Protein AF-G1WY97-F1 (afdb_monomer_lite)

Foldseek 3Di:
DDDDDDDFQDQDVVWVLSVLLVLLLLLQCVQPVVCSVVLVVLCVVCVVCSTCVNCVPPDSLRVQLVSLVSSVVSVGNSVSSSQQQDDDPDADVPHPPPGGNCVVVVVVSNVVCVVLVPDDPPWDDDPSHTDPVDDPPDDPVNVVVCCVVPVD

pLDDT: mean 95.91, std 3.98, range [65.44, 98.88]

InterPro domains:
  IPR036249 Thioredoxin-like superfamily [SSF52833] (7-149)

Structure (mmCIF, N/CA/C/O backbone):
data_AF-G1WY97-F1
#
_entry.id   AF-G1WY97-F1
#
loop_
_atom_site.group_PDB
_atom_site.id
_atom_site.type_symbol
_atom_site.label_atom_id
_atom_site.label_alt_id
_atom_site.label_comp_id
_atom_site.label_asym_id
_atom_site.label_entity_id
_atom_site.label_seq_id
_atom_site.pdbx_PDB_ins_code
_atom_site.Cartn_x
_atom_site.Cartn_y
_atom_site.Cartn_z
_atom_site.occupancy
_atom_site.B_iso_or_equiv
_atom_site.auth_seq_id
_atom_site.auth_comp_id
_atom_site.auth_asym_id
_atom_site.auth_atom_id
_atom_site.pdbx_PDB_model_num
ATOM 1 N N . MET A 1 1 ? -27.833 -5.362 14.787 1.00 65.44 1 MET A N 1
ATOM 2 C CA . MET A 1 1 ? -26.986 -4.524 13.920 1.00 65.44 1 MET A CA 1
ATOM 3 C C . MET A 1 1 ? -25.916 -5.367 13.246 1.00 65.44 1 MET A C 1
ATOM 5 O O . MET A 1 1 ? -25.534 -6.387 13.803 1.00 65.44 1 MET A O 1
ATOM 9 N N . SER A 1 2 ? -25.434 -4.953 12.073 1.00 82.06 2 SER A N 1
ATOM 10 C CA . SER A 1 2 ? -24.208 -5.488 11.466 1.00 82.06 2 SER A CA 1
ATOM 11 C C . SER A 1 2 ? -23.133 -4.406 11.498 1.00 82.06 2 SER A C 1
ATOM 13 O O . SER A 1 2 ? -23.339 -3.333 10.935 1.00 82.06 2 SER A O 1
ATOM 15 N N . MET A 1 3 ? -22.001 -4.685 12.139 1.00 87.62 3 MET A N 1
ATOM 16 C CA . MET A 1 3 ? -20.814 -3.833 12.088 1.00 87.62 3 MET A CA 1
ATOM 17 C C . MET A 1 3 ? -19.897 -4.316 10.963 1.00 87.62 3 MET A C 1
ATOM 19 O O . MET A 1 3 ? -19.693 -5.519 10.803 1.00 87.62 3 MET A O 1
ATOM 23 N N . SER A 1 4 ? -19.316 -3.385 10.209 1.00 91.50 4 SER A N 1
ATOM 24 C CA . SER A 1 4 ? -18.270 -3.673 9.227 1.00 91.50 4 SER A CA 1
ATOM 25 C C . SER A 1 4 ? -17.012 -2.879 9.555 1.00 91.50 4 SER A C 1
ATOM 27 O O . SER A 1 4 ? -17.067 -1.652 9.641 1.00 91.50 4 SER A O 1
ATOM 29 N N . LEU A 1 5 ? -15.876 -3.563 9.676 1.00 91.38 5 LEU A N 1
ATOM 30 C CA . LEU A 1 5 ? -14.563 -2.928 9.728 1.00 91.38 5 LEU A CA 1
ATOM 31 C C . LEU A 1 5 ? -14.017 -2.813 8.304 1.00 91.38 5 LEU A C 1
ATOM 33 O O . LEU A 1 5 ? -13.920 -3.814 7.600 1.00 91.38 5 LEU A O 1
ATOM 37 N N . THR A 1 6 ? -13.652 -1.601 7.888 1.00 91.88 6 THR A N 1
ATOM 38 C CA . THR A 1 6 ? -13.029 -1.353 6.579 1.00 91.88 6 THR A CA 1
ATOM 39 C C . THR A 1 6 ? -11.656 -0.729 6.781 1.00 91.88 6 THR A C 1
ATOM 41 O O . THR A 1 6 ? -11.523 0.237 7.529 1.00 91.88 6 THR A O 1
ATOM 44 N N . TYR A 1 7 ? -10.642 -1.267 6.105 1.00 92.12 7 TYR A N 1
ATOM 45 C CA . TYR A 1 7 ? -9.296 -0.702 6.080 1.00 92.12 7 TYR A CA 1
ATOM 46 C C . TYR A 1 7 ? -9.086 0.103 4.801 1.00 92.12 7 TYR A C 1
ATOM 48 O O . TYR A 1 7 ? -9.377 -0.373 3.706 1.00 92.12 7 TYR A O 1
ATOM 56 N N . PHE A 1 8 ? -8.539 1.308 4.941 1.00 91.75 8 PHE A N 1
ATOM 57 C CA . PHE A 1 8 ? -8.116 2.129 3.815 1.00 91.75 8 PHE A CA 1
ATOM 58 C C . PHE A 1 8 ? -6.616 2.377 3.891 1.00 91.75 8 PHE A C 1
ATOM 60 O O . PHE A 1 8 ? -6.094 2.842 4.903 1.00 91.75 8 PHE A O 1
ATOM 67 N N . SER A 1 9 ? -5.934 2.113 2.781 1.00 92.56 9 SER A N 1
ATOM 68 C CA . SER A 1 9 ? -4.551 2.534 2.593 1.00 92.56 9 SER A CA 1
ATOM 69 C C . SER A 1 9 ? -4.503 4.044 2.347 1.00 92.56 9 SER A C 1
ATOM 71 O O . SER A 1 9 ? -5.161 4.541 1.431 1.00 92.56 9 SER A O 1
ATOM 73 N N . LEU A 1 10 ? -3.708 4.766 3.139 1.00 96.06 10 LEU A N 1
ATOM 74 C CA . LEU A 1 10 ? -3.465 6.199 2.970 1.00 96.06 10 LEU A CA 1
ATOM 75 C C . LEU A 1 10 ? -1.975 6.430 2.702 1.00 96.06 10 LEU A C 1
ATOM 77 O O . LEU A 1 10 ? -1.163 6.428 3.623 1.00 96.06 10 LEU A O 1
ATOM 81 N N . ILE A 1 11 ? -1.635 6.626 1.427 1.00 97.00 11 ILE A N 1
ATOM 82 C CA . ILE A 1 11 ? -0.257 6.869 0.991 1.00 97.00 11 ILE A CA 1
ATOM 83 C C . ILE A 1 11 ? 0.199 8.241 1.487 1.00 97.00 11 ILE A C 1
ATOM 85 O O . ILE A 1 11 ? -0.413 9.256 1.145 1.00 97.00 11 ILE A O 1
ATOM 89 N N . GLN A 1 12 ? 1.307 8.267 2.230 1.00 96.50 12 GLN A N 1
ATOM 90 C CA . GLN A 1 12 ? 1.927 9.502 2.700 1.00 96.50 12 GLN A CA 1
ATOM 91 C C . GLN A 1 12 ? 3.057 9.927 1.753 1.00 96.50 12 GLN A C 1
ATOM 93 O O . GLN A 1 12 ? 4.101 9.278 1.722 1.00 96.50 12 GLN A O 1
ATOM 98 N N . PRO A 1 13 ? 2.894 11.010 0.967 1.00 95.88 13 PRO A N 1
ATOM 99 C CA . PRO A 1 13 ? 3.806 11.331 -0.133 1.00 95.88 13 PRO A CA 1
ATOM 100 C C . PRO A 1 13 ? 5.208 11.772 0.311 1.00 95.88 13 PRO A C 1
ATOM 102 O O . PRO A 1 13 ? 6.122 11.785 -0.507 1.00 95.88 13 PRO A O 1
ATOM 105 N N . TRP A 1 14 ? 5.396 12.128 1.584 1.00 96.25 14 TRP A N 1
ATOM 106 C CA . TRP A 1 14 ? 6.717 12.419 2.149 1.00 96.25 14 TRP A CA 1
ATOM 107 C C . TRP A 1 14 ? 7.533 11.158 2.481 1.00 96.25 14 TRP A C 1
ATOM 109 O O . TRP A 1 14 ? 8.724 11.285 2.743 1.00 96.25 14 TRP A O 1
ATOM 119 N N . HIS A 1 15 ? 6.924 9.968 2.418 1.00 96.56 15 HIS A N 1
ATOM 120 C CA . HIS A 1 15 ? 7.594 8.667 2.485 1.00 96.56 15 HIS A CA 1
ATOM 121 C C . HIS A 1 15 ? 7.399 7.941 1.144 1.00 96.56 15 HIS A C 1
ATOM 123 O O . HIS A 1 15 ? 6.395 7.246 0.966 1.00 96.56 15 HIS A O 1
ATOM 129 N N . PRO A 1 16 ? 8.304 8.090 0.159 1.00 95.44 16 PRO A N 1
ATOM 130 C CA . PRO A 1 16 ? 8.104 7.549 -1.190 1.00 95.44 16 PRO A CA 1
ATOM 131 C C . PRO A 1 16 ? 7.801 6.044 -1.221 1.00 95.44 16 PRO A C 1
ATOM 133 O O . PRO A 1 16 ? 6.981 5.587 -2.023 1.00 95.44 16 PRO A O 1
ATOM 136 N N . SER A 1 17 ? 8.406 5.282 -0.306 1.00 96.69 17 SER A N 1
ATOM 137 C CA . SER A 1 17 ? 8.198 3.839 -0.166 1.00 96.69 17 SER A CA 1
ATOM 138 C C . SER A 1 17 ? 6.791 3.454 0.294 1.00 96.69 17 SER A C 1
ATOM 140 O O . SER A 1 17 ? 6.362 2.334 0.020 1.00 96.69 17 SER A O 1
ATOM 142 N N . SER A 1 18 ? 6.033 4.379 0.900 1.00 96.75 18 SER A N 1
ATOM 143 C CA . SER A 1 18 ? 4.623 4.179 1.260 1.00 96.75 18 SER A CA 1
ATOM 144 C C . SER A 1 18 ? 3.815 3.734 0.041 1.00 96.75 18 SER A C 1
ATOM 146 O O . SER A 1 18 ? 3.065 2.764 0.123 1.00 96.75 18 SER A O 1
ATOM 148 N N . THR A 1 19 ? 4.036 4.362 -1.119 1.00 97.50 19 THR A N 1
ATOM 149 C CA . THR A 1 19 ? 3.354 3.978 -2.366 1.00 97.50 19 THR A CA 1
ATOM 150 C C . THR A 1 19 ? 3.623 2.515 -2.713 1.00 97.50 19 THR A C 1
ATOM 152 O O . THR A 1 19 ? 2.681 1.767 -2.953 1.00 97.50 19 THR A O 1
ATOM 155 N N . LEU A 1 20 ? 4.886 2.082 -2.636 1.00 98.44 20 LEU A N 1
ATOM 156 C CA . LEU A 1 20 ? 5.296 0.725 -3.011 1.00 98.44 20 LEU A CA 1
ATOM 157 C C . LEU A 1 20 ? 4.704 -0.328 -2.067 1.00 98.44 20 LEU A C 1
ATOM 159 O O . LEU A 1 20 ? 4.204 -1.360 -2.516 1.00 98.44 20 LEU A O 1
ATOM 163 N N . VAL A 1 21 ? 4.712 -0.042 -0.763 1.00 98.19 21 VAL A N 1
ATOM 164 C CA . VAL A 1 21 ? 4.121 -0.908 0.265 1.00 98.19 21 VAL A CA 1
ATOM 165 C C . VAL A 1 21 ? 2.609 -1.045 0.055 1.00 98.19 21 VAL A C 1
ATOM 167 O O . VAL A 1 21 ? 2.092 -2.161 0.033 1.00 98.19 21 VAL A O 1
ATOM 170 N N . HIS A 1 22 ? 1.889 0.052 -0.183 1.00 98.12 22 HIS A N 1
ATOM 171 C CA . HIS A 1 22 ? 0.445 -0.013 -0.432 1.00 98.12 22 HIS A CA 1
ATOM 172 C C . HIS A 1 22 ? 0.104 -0.695 -1.767 1.00 98.12 22 HIS A C 1
ATOM 174 O O . HIS A 1 22 ? -0.849 -1.471 -1.827 1.00 98.12 22 HIS A O 1
ATOM 180 N N . GLU A 1 23 ? 0.900 -0.480 -2.819 1.00 98.56 23 GLU A N 1
ATOM 181 C CA . GLU A 1 23 ? 0.776 -1.209 -4.089 1.00 98.56 23 GLU A CA 1
ATOM 182 C C . GLU A 1 23 ? 0.915 -2.723 -3.875 1.00 98.56 23 GLU A C 1
ATOM 184 O O . GLU A 1 23 ? 0.118 -3.491 -4.416 1.00 98.56 23 GLU A O 1
ATOM 189 N N . SER A 1 24 ? 1.860 -3.162 -3.037 1.00 98.69 24 SER A N 1
ATOM 190 C CA . SER A 1 24 ? 2.043 -4.587 -2.733 1.00 98.69 24 SER A CA 1
ATOM 191 C C . SER A 1 24 ? 0.863 -5.214 -1.992 1.00 98.69 24 SER A C 1
ATOM 193 O O . SER A 1 24 ? 0.457 -6.323 -2.335 1.00 98.69 24 SER A O 1
ATOM 195 N N . ALA A 1 25 ? 0.245 -4.495 -1.050 1.00 98.25 25 ALA A N 1
ATOM 196 C CA . ALA A 1 25 ? -0.932 -4.988 -0.337 1.00 98.25 25 ALA A CA 1
ATOM 197 C C . ALA A 1 25 ? -2.133 -5.173 -1.280 1.00 98.25 25 ALA A C 1
ATOM 199 O O . ALA A 1 25 ? -2.814 -6.196 -1.223 1.00 98.25 25 ALA A O 1
ATOM 200 N N . LEU A 1 26 ? -2.337 -4.229 -2.207 1.00 98.25 26 LEU A N 1
ATOM 201 C CA . LEU A 1 26 ? -3.366 -4.323 -3.248 1.00 98.25 26 LEU A CA 1
ATOM 202 C C . LEU A 1 26 ? -3.070 -5.447 -4.252 1.00 98.25 26 LEU A C 1
ATOM 204 O O . LEU A 1 26 ? -3.984 -6.138 -4.702 1.00 98.25 26 LEU A O 1
ATOM 208 N N . ALA A 1 27 ? -1.799 -5.661 -4.606 1.00 98.69 27 ALA A N 1
ATOM 209 C CA . ALA A 1 27 ? -1.402 -6.774 -5.466 1.00 98.69 27 ALA A CA 1
ATOM 210 C C . ALA A 1 27 ? -1.686 -8.125 -4.795 1.00 98.69 27 ALA A C 1
ATOM 212 O O . ALA A 1 27 ? -2.242 -9.016 -5.436 1.00 98.69 27 ALA A O 1
ATOM 213 N N . VAL A 1 28 ? -1.375 -8.262 -3.503 1.00 98.69 28 VAL A N 1
ATOM 214 C CA . VAL A 1 28 ? -1.705 -9.462 -2.724 1.00 98.69 28 VAL A CA 1
ATOM 215 C C . VAL A 1 28 ? -3.211 -9.686 -2.660 1.00 98.69 28 VAL A C 1
ATOM 217 O O . VAL A 1 28 ? -3.648 -10.805 -2.901 1.00 98.69 28 VAL A O 1
ATOM 220 N N . GLU A 1 29 ? -4.013 -8.649 -2.419 1.00 97.38 29 GLU A N 1
ATOM 221 C CA . GLU A 1 29 ? -5.477 -8.770 -2.421 1.00 97.38 29 GLU A CA 1
ATOM 222 C C . GLU A 1 29 ? -6.018 -9.258 -3.775 1.00 97.38 29 GLU A C 1
ATOM 224 O O . GLU A 1 29 ? -6.910 -10.104 -3.814 1.00 97.38 29 GLU A O 1
ATOM 229 N N . LYS A 1 30 ? -5.447 -8.803 -4.899 1.00 98.06 30 LYS A N 1
ATOM 230 C CA . LYS A 1 30 ? -5.829 -9.298 -6.234 1.00 98.06 30 LYS A CA 1
ATOM 231 C C . LYS A 1 30 ? -5.444 -10.756 -6.471 1.00 98.06 30 LYS A C 1
ATOM 233 O O . LYS A 1 30 ? -6.203 -11.479 -7.111 1.00 98.06 30 LYS A O 1
ATOM 238 N N . VAL A 1 31 ? -4.262 -11.170 -6.018 1.00 98.62 31 VAL A N 1
ATOM 239 C CA . VAL A 1 31 ? -3.754 -12.540 -6.216 1.00 98.62 31 VAL A CA 1
ATOM 240 C C . VAL A 1 31 ? -4.465 -13.522 -5.284 1.00 98.62 31 VAL A C 1
ATOM 242 O O . VAL A 1 31 ? -4.823 -14.622 -5.695 1.00 98.62 31 VAL A O 1
ATOM 245 N N . ALA A 1 32 ? -4.684 -13.120 -4.034 1.00 98.12 32 ALA A N 1
ATOM 246 C CA . ALA A 1 32 ? -5.249 -13.936 -2.972 1.00 98.12 32 ALA A CA 1
ATOM 247 C C . ALA A 1 32 ? -6.123 -13.070 -2.035 1.00 98.12 32 ALA A C 1
ATOM 249 O O . ALA A 1 32 ? -5.654 -12.641 -0.977 1.00 98.12 32 ALA A O 1
ATOM 250 N N . PRO A 1 33 ? -7.415 -12.855 -2.360 1.00 95.69 33 PRO A N 1
ATOM 251 C CA . PRO A 1 33 ? -8.305 -11.960 -1.603 1.00 95.69 33 PRO A CA 1
ATOM 252 C C . PRO A 1 33 ? -8.416 -12.266 -0.101 1.00 95.69 33 PRO A C 1
ATOM 254 O O . PRO A 1 33 ? -8.638 -11.370 0.707 1.00 95.69 33 PRO A O 1
ATOM 257 N N . GLY A 1 34 ? -8.224 -13.527 0.300 1.00 96.25 34 GLY A N 1
ATOM 258 C CA . GLY A 1 34 ? -8.241 -13.940 1.708 1.00 96.25 34 GLY A CA 1
ATOM 259 C C . GLY A 1 34 ? -6.962 -13.629 2.496 1.00 96.25 34 GLY A C 1
ATOM 260 O O . GLY A 1 34 ? -6.969 -13.756 3.716 1.00 96.25 34 GLY A O 1
ATOM 261 N N . LYS A 1 35 ? -5.869 -13.227 1.835 1.00 98.00 35 LYS A N 1
ATOM 262 C CA . LYS A 1 35 ? -4.539 -13.066 2.450 1.00 98.00 35 LYS A CA 1
ATOM 263 C C . LYS A 1 35 ? -4.183 -11.624 2.806 1.00 98.00 35 LYS A C 1
ATOM 265 O O . LYS A 1 35 ? -3.125 -11.394 3.388 1.00 98.00 35 LYS A O 1
ATOM 270 N N . PHE A 1 36 ? -5.060 -10.657 2.524 1.00 95.69 36 PHE A N 1
ATOM 271 C CA . PHE A 1 36 ? -4.802 -9.236 2.782 1.00 95.69 36 PHE A CA 1
ATOM 272 C C . PHE A 1 36 ? -4.366 -8.955 4.231 1.00 95.69 36 PHE A C 1
ATOM 274 O O . PHE A 1 36 ? -3.367 -8.272 4.460 1.00 95.69 36 PHE A O 1
ATOM 281 N N . TRP A 1 37 ? -5.084 -9.503 5.217 1.00 96.31 37 TRP A N 1
ATOM 282 C CA . TRP A 1 37 ? -4.792 -9.262 6.634 1.00 96.31 37 TRP A CA 1
ATOM 283 C C . TRP A 1 37 ? -3.513 -9.955 7.107 1.00 96.31 37 TRP A C 1
ATOM 285 O O . TRP A 1 37 ? -2.727 -9.348 7.832 1.00 96.31 37 TRP A O 1
ATOM 295 N N . GLU A 1 38 ? -3.275 -11.192 6.663 1.00 98.44 38 GLU A N 1
ATOM 296 C CA . GLU A 1 38 ? -2.034 -11.919 6.956 1.00 98.44 38 GLU A CA 1
ATOM 297 C C . GLU A 1 38 ? -0.822 -11.167 6.391 1.00 98.44 38 GLU A C 1
ATOM 299 O O . GLU A 1 38 ? 0.160 -10.940 7.100 1.00 98.44 38 GLU A O 1
ATOM 304 N N . TYR A 1 39 ? -0.920 -10.696 5.145 1.00 98.50 39 TYR A N 1
ATOM 305 C CA . TYR A 1 39 ? 0.134 -9.914 4.511 1.00 98.50 39 TYR A CA 1
ATOM 306 C C . TYR A 1 39 ? 0.328 -8.540 5.155 1.00 98.50 39 TYR A C 1
ATOM 308 O O . TYR A 1 39 ? 1.461 -8.120 5.372 1.00 98.50 39 TYR A O 1
ATOM 316 N N . SER A 1 40 ? -0.755 -7.854 5.526 1.00 97.06 40 SER A N 1
ATOM 317 C CA . SER A 1 40 ? -0.670 -6.581 6.251 1.00 97.06 40 SER A CA 1
ATOM 318 C C . SER A 1 40 ? 0.055 -6.757 7.586 1.00 97.06 40 SER A C 1
ATOM 320 O O . SER A 1 40 ? 0.906 -5.943 7.935 1.00 97.06 40 SER A O 1
ATOM 322 N N . ASN A 1 41 ? -0.212 -7.848 8.310 1.00 97.44 41 ASN A N 1
ATOM 323 C CA . ASN A 1 41 ? 0.521 -8.177 9.531 1.00 97.44 41 ASN A CA 1
ATOM 324 C C . ASN A 1 41 ? 2.014 -8.434 9.249 1.00 97.44 41 ASN A C 1
ATOM 326 O O . ASN A 1 41 ? 2.871 -7.923 9.968 1.00 97.44 41 ASN A O 1
ATOM 330 N N . ALA A 1 42 ? 2.343 -9.164 8.177 1.00 98.56 42 ALA A N 1
ATOM 331 C CA . ALA A 1 42 ? 3.729 -9.362 7.749 1.00 98.56 42 ALA A CA 1
ATOM 332 C C . ALA A 1 42 ? 4.428 -8.030 7.407 1.00 98.56 42 ALA A C 1
ATOM 334 O O . ALA A 1 42 ? 5.553 -7.799 7.852 1.00 98.56 42 ALA A O 1
ATOM 335 N N . LEU A 1 43 ? 3.746 -7.119 6.704 1.00 97.94 43 LEU A N 1
ATOM 336 C CA . LEU A 1 43 ? 4.233 -5.767 6.418 1.00 97.94 43 LEU A CA 1
ATOM 337 C C . LEU A 1 43 ? 4.491 -4.965 7.693 1.00 97.94 43 LEU A C 1
ATOM 339 O O . LEU A 1 43 ? 5.564 -4.385 7.824 1.00 97.94 43 LEU A O 1
ATOM 343 N N . PHE A 1 44 ? 3.556 -4.945 8.647 1.00 96.12 44 PHE A N 1
ATOM 344 C CA . PHE A 1 44 ? 3.753 -4.235 9.915 1.00 96.12 44 PHE A CA 1
ATOM 345 C C . PHE A 1 44 ? 4.925 -4.805 10.723 1.00 96.12 44 PHE A C 1
ATOM 347 O O . PHE A 1 44 ? 5.695 -4.037 11.304 1.00 96.12 44 PHE A O 1
ATOM 354 N N . ASN A 1 45 ? 5.116 -6.127 10.711 1.00 98.38 45 ASN A N 1
ATOM 355 C CA . ASN A 1 45 ? 6.259 -6.773 11.360 1.00 98.38 45 ASN A CA 1
ATOM 356 C C . ASN A 1 45 ? 7.594 -6.413 10.685 1.00 98.38 45 ASN A C 1
ATOM 358 O O . ASN A 1 45 ? 8.587 -6.187 11.376 1.00 98.38 45 ASN A O 1
ATOM 362 N N . ALA A 1 46 ? 7.609 -6.303 9.355 1.00 98.19 46 ALA A N 1
ATOM 363 C CA . ALA A 1 46 ? 8.793 -5.968 8.563 1.00 98.19 46 ALA A CA 1
ATOM 364 C C . ALA A 1 46 ? 8.955 -4.460 8.278 1.00 98.19 46 ALA A C 1
ATOM 366 O O . ALA A 1 46 ? 9.901 -4.064 7.605 1.00 98.19 46 ALA A O 1
ATOM 367 N N . GLN A 1 47 ? 8.071 -3.586 8.779 1.00 96.69 47 GLN A N 1
ATOM 368 C CA . GLN A 1 47 ? 7.918 -2.204 8.286 1.00 96.69 47 GLN A CA 1
ATOM 369 C C . GLN A 1 47 ? 9.213 -1.380 8.266 1.00 96.69 47 GLN A C 1
ATOM 371 O O . GLN A 1 47 ? 9.430 -0.583 7.355 1.00 96.69 47 GLN A O 1
ATOM 376 N N . LYS A 1 48 ? 10.102 -1.604 9.243 1.00 98.12 48 LYS A N 1
ATOM 377 C CA . LYS A 1 48 ? 11.381 -0.888 9.355 1.00 98.12 48 LYS A CA 1
ATOM 378 C C . LYS A 1 48 ? 12.273 -1.112 8.140 1.00 98.12 48 LYS A C 1
ATOM 380 O O . LYS A 1 48 ? 13.041 -0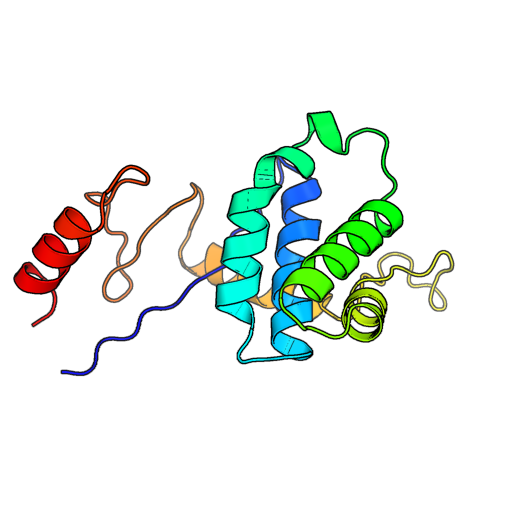.231 7.784 1.00 98.12 48 LYS A O 1
ATOM 385 N N . GLU A 1 49 ? 12.150 -2.260 7.487 1.00 98.31 49 GLU A N 1
ATOM 386 C CA . GLU A 1 49 ? 12.906 -2.588 6.285 1.00 98.31 49 GLU A CA 1
ATOM 387 C C . GLU A 1 49 ? 12.524 -1.745 5.062 1.00 98.31 49 GLU A C 1
ATOM 389 O O . GLU A 1 49 ? 13.295 -1.692 4.104 1.00 98.31 49 GLU A O 1
ATOM 394 N N . TYR A 1 50 ? 11.353 -1.104 5.102 1.00 98.12 50 TYR A N 1
ATOM 395 C CA . TYR A 1 50 ? 10.783 -0.315 4.011 1.00 98.12 50 TYR A CA 1
ATOM 396 C C . TYR A 1 50 ? 10.709 1.183 4.333 1.00 98.12 50 TYR A C 1
ATOM 398 O O . TYR A 1 50 ? 10.169 1.959 3.546 1.00 98.12 50 TYR A O 1
ATOM 406 N N . PHE A 1 51 ? 11.239 1.617 5.479 1.00 97.94 51 PHE A N 1
ATOM 407 C CA . PHE A 1 51 ? 11.361 3.038 5.803 1.00 97.94 51 PHE A CA 1
ATOM 408 C C . PHE A 1 51 ? 12.449 3.711 4.966 1.00 97.94 51 PHE A C 1
ATOM 410 O O . PHE A 1 51 ? 13.369 3.054 4.482 1.00 97.94 51 PHE A O 1
ATOM 417 N N . ASP A 1 52 ? 12.353 5.036 4.824 1.00 97.56 52 ASP A N 1
ATOM 418 C CA . ASP A 1 52 ? 13.152 5.824 3.876 1.00 97.56 52 ASP A CA 1
ATOM 419 C C . ASP A 1 52 ? 14.650 5.496 3.928 1.00 97.56 52 ASP A C 1
ATOM 421 O O . ASP A 1 52 ? 15.267 5.210 2.905 1.00 97.56 52 ASP A O 1
ATOM 425 N N . VAL A 1 53 ? 15.232 5.460 5.130 1.00 97.75 53 VAL A N 1
ATOM 426 C CA . VAL A 1 53 ? 16.672 5.215 5.321 1.00 97.75 53 VAL A CA 1
ATOM 427 C C . VAL A 1 53 ? 17.116 3.812 4.896 1.00 97.75 53 VAL A C 1
ATOM 429 O O . VAL A 1 53 ? 18.290 3.612 4.596 1.00 97.75 53 VAL A O 1
ATOM 432 N N . ASN A 1 54 ? 16.196 2.846 4.855 1.00 98.25 54 ASN A N 1
ATOM 433 C CA . ASN A 1 54 ? 16.469 1.451 4.523 1.00 98.25 54 ASN A CA 1
ATOM 434 C C . ASN A 1 54 ? 16.305 1.145 3.029 1.00 98.25 54 ASN A C 1
ATOM 436 O O . ASN A 1 54 ? 16.879 0.164 2.565 1.00 98.25 54 ASN A O 1
ATOM 440 N N . VAL A 1 55 ? 15.585 1.984 2.276 1.00 97.81 55 VAL A N 1
ATOM 441 C CA . VAL A 1 55 ? 15.342 1.788 0.832 1.00 97.81 55 VAL A CA 1
ATOM 442 C C . VAL A 1 55 ? 15.914 2.899 -0.051 1.00 97.81 55 VAL A C 1
ATOM 444 O O . VAL A 1 55 ? 15.774 2.846 -1.267 1.00 97.81 55 VAL A O 1
ATOM 447 N N . VAL A 1 56 ? 16.584 3.904 0.523 1.00 97.44 56 VAL A N 1
ATOM 448 C CA . VAL A 1 56 ? 17.078 5.090 -0.208 1.00 97.44 56 VAL A CA 1
ATOM 449 C C . VAL A 1 56 ? 17.980 4.766 -1.411 1.00 97.44 56 VAL A C 1
ATOM 451 O O . VAL A 1 56 ? 18.023 5.534 -2.367 1.00 97.44 56 VAL A O 1
ATOM 454 N N . ASN A 1 57 ? 18.682 3.629 -1.379 1.00 98.00 57 ASN A N 1
ATOM 455 C CA . ASN A 1 57 ? 19.580 3.182 -2.451 1.00 98.00 57 ASN A CA 1
ATOM 456 C C . ASN A 1 57 ? 18.977 2.072 -3.328 1.00 98.00 57 ASN A C 1
ATOM 458 O O . ASN A 1 57 ? 19.678 1.512 -4.172 1.00 98.00 57 ASN A O 1
ATOM 462 N N . GLU A 1 58 ? 17.708 1.722 -3.122 1.00 97.25 58 GLU A N 1
ATOM 463 C CA . GLU A 1 58 ? 17.015 0.713 -3.915 1.00 97.25 58 GLU A CA 1
ATOM 464 C C . GLU A 1 58 ? 16.301 1.348 -5.105 1.00 97.25 58 GLU A C 1
ATOM 466 O O . GLU A 1 58 ? 15.681 2.409 -5.026 1.00 97.25 58 GLU A O 1
ATOM 471 N N . THR A 1 59 ? 16.339 0.653 -6.234 1.00 97.62 59 THR A N 1
ATOM 472 C CA . THR A 1 59 ? 15.428 0.945 -7.337 1.00 97.62 59 THR A CA 1
ATOM 473 C C . THR A 1 59 ? 14.022 0.456 -6.991 1.00 97.62 59 THR A C 1
ATOM 475 O O . THR A 1 59 ? 13.840 -0.535 -6.284 1.00 97.62 59 THR A O 1
ATOM 478 N N . ARG A 1 60 ? 13.003 1.087 -7.583 1.00 97.06 60 ARG A N 1
ATOM 479 C CA . ARG A 1 60 ? 11.591 0.721 -7.384 1.00 97.06 60 ARG A CA 1
ATOM 480 C C . ARG A 1 60 ? 11.313 -0.779 -7.576 1.00 97.06 60 ARG A C 1
ATOM 482 O O . ARG A 1 60 ? 10.622 -1.385 -6.762 1.00 97.06 60 ARG A O 1
ATOM 489 N N . ASN A 1 61 ? 11.862 -1.385 -8.633 1.00 98.56 61 ASN A N 1
ATOM 490 C CA . ASN A 1 61 ? 11.640 -2.804 -8.931 1.00 98.56 61 ASN A CA 1
ATOM 491 C C . ASN A 1 61 ? 12.374 -3.750 -7.964 1.00 98.56 61 ASN A C 1
ATOM 493 O O . ASN A 1 61 ? 11.889 -4.860 -7.755 1.00 98.56 61 ASN A O 1
ATOM 497 N N . GLN A 1 62 ? 13.484 -3.329 -7.345 1.00 98.56 62 GLN A N 1
ATOM 498 C CA . GLN A 1 62 ? 14.139 -4.109 -6.285 1.00 98.56 62 GLN A CA 1
ATOM 499 C C . GLN A 1 62 ? 13.265 -4.159 -5.029 1.00 98.56 62 GLN A C 1
ATOM 501 O O . GLN A 1 62 ? 13.024 -5.242 -4.497 1.00 98.56 62 GLN A O 1
ATOM 506 N N . THR A 1 63 ? 12.708 -3.021 -4.607 1.00 98.69 63 THR A N 1
ATOM 507 C CA . THR A 1 63 ? 11.783 -2.986 -3.467 1.00 98.69 63 THR A CA 1
ATOM 508 C C . THR A 1 63 ? 10.531 -3.826 -3.738 1.00 98.69 63 THR A C 1
ATOM 510 O O . THR A 1 63 ? 10.095 -4.573 -2.866 1.00 98.69 63 THR A O 1
ATOM 513 N N . TYR A 1 64 ? 9.978 -3.799 -4.957 1.00 98.81 64 TYR A N 1
ATOM 514 C CA . TYR A 1 64 ? 8.856 -4.678 -5.312 1.00 98.81 64 TYR A CA 1
ATOM 515 C C . TYR A 1 64 ? 9.184 -6.161 -5.285 1.00 98.81 64 TYR A C 1
ATOM 517 O O . TYR A 1 64 ? 8.330 -6.956 -4.899 1.00 98.81 64 TYR A O 1
ATOM 525 N N . GLN A 1 65 ? 10.394 -6.543 -5.687 1.00 98.81 65 GLN A N 1
ATOM 526 C CA . GLN A 1 65 ? 10.816 -7.932 -5.593 1.00 98.81 65 GLN A CA 1
ATOM 527 C C . GLN A 1 65 ? 10.849 -8.385 -4.126 1.00 98.81 65 GLN A C 1
ATOM 529 O O . GLN A 1 65 ? 10.275 -9.422 -3.804 1.00 98.81 65 GLN A O 1
ATOM 534 N N . ARG A 1 66 ? 11.405 -7.565 -3.221 1.00 98.75 66 ARG A N 1
ATOM 535 C CA . ARG A 1 66 ? 11.399 -7.834 -1.770 1.00 98.75 66 ARG A CA 1
ATOM 536 C C . ARG A 1 66 ? 9.982 -7.906 -1.189 1.00 98.75 66 ARG A C 1
ATOM 538 O O . ARG A 1 66 ? 9.677 -8.801 -0.406 1.00 98.75 66 ARG A O 1
ATOM 545 N N . LEU A 1 67 ? 9.086 -7.011 -1.609 1.00 98.88 67 LEU A N 1
ATOM 546 C CA . LEU A 1 67 ? 7.681 -7.019 -1.177 1.00 98.88 67 LEU A CA 1
ATOM 547 C C . LEU A 1 67 ? 6.925 -8.264 -1.667 1.00 98.88 67 LEU A C 1
ATOM 549 O O . LEU A 1 67 ? 6.097 -8.807 -0.932 1.00 98.88 67 LEU A O 1
ATOM 553 N N . ALA A 1 68 ? 7.222 -8.738 -2.879 1.00 98.88 68 ALA A N 1
ATOM 554 C CA . ALA A 1 68 ? 6.688 -9.990 -3.405 1.00 98.88 68 ALA A CA 1
ATOM 555 C C . ALA A 1 68 ? 7.256 -11.211 -2.661 1.00 98.88 68 ALA A C 1
ATOM 557 O O . ALA A 1 68 ? 6.512 -12.134 -2.335 1.00 98.88 68 ALA A O 1
ATOM 558 N N . GLU A 1 69 ? 8.546 -11.209 -2.321 1.00 98.81 69 GLU A N 1
ATOM 559 C CA . GLU A 1 69 ? 9.156 -12.238 -1.468 1.00 98.81 69 GLU A CA 1
ATOM 560 C C . GLU A 1 69 ? 8.501 -12.288 -0.082 1.00 98.81 69 GLU A C 1
ATOM 562 O O . GLU A 1 69 ? 8.175 -13.377 0.394 1.00 98.81 69 GLU A O 1
ATOM 567 N N . LEU A 1 70 ? 8.215 -11.129 0.522 1.00 98.81 70 LEU A N 1
ATOM 568 C CA . LEU A 1 70 ? 7.459 -11.046 1.771 1.00 98.81 70 LEU A CA 1
ATOM 569 C C . LEU A 1 70 ? 6.060 -11.661 1.622 1.00 98.81 70 LEU A C 1
ATOM 571 O O . LEU A 1 70 ? 5.609 -12.366 2.522 1.00 98.81 70 LEU A O 1
ATOM 575 N N . ALA A 1 71 ? 5.383 -11.462 0.488 1.00 98.75 71 ALA A N 1
ATOM 576 C CA . ALA A 1 71 ? 4.081 -12.086 0.237 1.00 98.75 71 ALA A CA 1
ATOM 577 C C . ALA A 1 71 ? 4.174 -13.623 0.203 1.00 98.75 71 ALA A C 1
ATOM 579 O O . ALA A 1 71 ? 3.285 -14.313 0.702 1.00 98.75 71 ALA A O 1
ATOM 580 N N . GLY A 1 72 ? 5.294 -14.166 -0.279 1.00 98.56 72 GLY A N 1
ATOM 581 C CA . GLY A 1 72 ? 5.583 -15.600 -0.222 1.00 98.56 72 GLY A CA 1
ATOM 582 C C . GLY A 1 72 ? 5.614 -16.175 1.200 1.00 98.56 72 GLY A C 1
ATOM 583 O O . GLY A 1 72 ? 5.281 -17.342 1.390 1.00 98.56 72 GLY A O 1
ATOM 584 N N . THR A 1 73 ? 5.946 -15.366 2.214 1.00 98.50 73 THR A N 1
ATOM 585 C CA . THR A 1 73 ? 5.969 -15.804 3.627 1.00 98.50 73 THR A CA 1
ATOM 586 C C . THR A 1 73 ? 4.581 -16.067 4.212 1.00 98.50 73 THR A C 1
ATOM 588 O O . THR A 1 73 ? 4.467 -16.752 5.225 1.00 98.50 73 THR A O 1
ATOM 591 N N . VAL A 1 74 ? 3.530 -15.562 3.558 1.00 98.31 74 VAL A N 1
ATOM 592 C CA . VAL A 1 74 ? 2.118 -15.794 3.907 1.00 98.31 74 VAL A CA 1
ATOM 593 C C . VAL A 1 74 ? 1.410 -16.660 2.857 1.00 98.31 74 VAL A C 1
ATOM 595 O O . VAL A 1 74 ? 0.194 -16.577 2.681 1.00 98.31 74 VAL A O 1
ATOM 598 N N . GLU A 1 75 ? 2.185 -17.501 2.161 1.00 98.19 75 GLU A N 1
ATOM 599 C CA . GLU A 1 75 ? 1.711 -18.505 1.196 1.00 98.19 75 GLU A CA 1
ATOM 600 C C . GLU A 1 75 ? 1.005 -17.916 -0.040 1.00 98.19 75 GLU A C 1
ATOM 602 O O . GLU A 1 75 ? 0.171 -18.569 -0.668 1.00 98.19 75 GLU A O 1
ATOM 607 N N . VAL A 1 76 ? 1.337 -16.677 -0.413 1.00 98.62 76 VAL A N 1
ATOM 608 C CA . VAL A 1 76 ? 0.883 -16.059 -1.668 1.00 98.62 76 VAL A CA 1
ATOM 609 C C . VAL A 1 76 ? 1.918 -16.315 -2.762 1.00 98.62 76 VAL A C 1
ATOM 611 O O . VAL A 1 76 ? 3.122 -16.255 -2.515 1.00 98.62 76 VAL A O 1
ATOM 614 N N . ASP A 1 77 ? 1.469 -16.576 -3.992 1.00 98.62 77 ASP A N 1
ATOM 615 C CA . ASP A 1 77 ? 2.371 -16.725 -5.136 1.00 98.62 77 ASP A CA 1
ATOM 616 C C . ASP A 1 77 ? 3.116 -15.411 -5.433 1.00 98.62 77 ASP A C 1
ATOM 618 O O . ASP A 1 77 ? 2.574 -14.471 -6.027 1.00 98.62 77 ASP A O 1
ATOM 622 N N . LYS A 1 78 ? 4.385 -15.361 -5.017 1.00 98.56 78 LYS A N 1
ATOM 623 C CA . LYS A 1 78 ? 5.251 -14.190 -5.165 1.00 98.56 78 LYS A CA 1
ATOM 624 C C . LYS A 1 78 ? 5.463 -13.783 -6.622 1.00 98.56 78 LYS A C 1
ATOM 626 O O . LYS A 1 78 ? 5.585 -12.591 -6.890 1.00 98.56 78 LYS A O 1
ATOM 631 N N . ASP A 1 79 ? 5.468 -14.723 -7.565 1.00 98.75 79 ASP A N 1
ATOM 632 C CA . ASP A 1 79 ? 5.730 -14.404 -8.972 1.00 98.75 79 ASP A CA 1
ATOM 633 C C . ASP A 1 79 ? 4.516 -13.694 -9.586 1.00 98.75 79 ASP A C 1
ATOM 635 O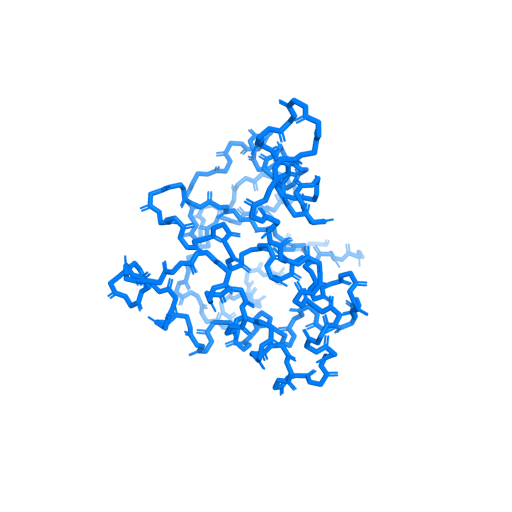 O . ASP A 1 79 ? 4.663 -12.699 -10.304 1.00 98.75 79 ASP A O 1
ATOM 639 N N . SER A 1 80 ? 3.304 -14.127 -9.223 1.00 98.81 80 SER A N 1
ATOM 640 C CA . SER A 1 80 ? 2.067 -13.417 -9.564 1.00 98.81 80 SER A CA 1
ATOM 641 C C . SER A 1 80 ? 2.000 -12.027 -8.927 1.00 98.81 80 SER A C 1
ATOM 643 O O . SER A 1 80 ? 1.621 -11.070 -9.606 1.00 98.81 80 SER A O 1
ATOM 645 N N . VAL A 1 81 ? 2.413 -11.878 -7.663 1.00 98.88 81 VAL A N 1
ATOM 646 C CA . VAL A 1 81 ? 2.483 -10.563 -6.996 1.00 98.88 81 VAL A CA 1
ATOM 647 C C . VAL A 1 81 ? 3.481 -9.649 -7.707 1.00 98.88 81 VAL A C 1
ATOM 649 O O . VAL A 1 81 ? 3.129 -8.531 -8.086 1.00 98.88 81 VAL A O 1
ATOM 652 N N . TYR A 1 82 ? 4.703 -10.120 -7.962 1.00 98.88 82 TYR A N 1
ATOM 653 C CA . TYR A 1 82 ? 5.726 -9.323 -8.635 1.00 98.88 82 TYR A CA 1
ATOM 654 C C . TYR A 1 82 ? 5.297 -8.913 -10.044 1.00 98.88 82 TYR A C 1
ATOM 656 O O . TYR A 1 82 ? 5.476 -7.758 -10.426 1.00 98.88 82 TYR A O 1
ATOM 664 N N . LYS A 1 83 ? 4.653 -9.810 -10.799 1.00 98.81 83 LYS A N 1
ATOM 665 C CA . LYS A 1 83 ? 4.104 -9.499 -12.126 1.00 98.81 83 LYS A CA 1
ATOM 666 C C . LYS A 1 83 ? 3.125 -8.322 -12.093 1.00 98.81 83 LYS A C 1
ATOM 668 O O . LYS A 1 83 ? 3.121 -7.516 -13.025 1.00 98.81 83 LYS A O 1
ATOM 673 N N . LEU A 1 84 ? 2.297 -8.213 -11.053 1.00 98.81 84 LEU A N 1
ATOM 674 C CA . LEU A 1 84 ? 1.377 -7.083 -10.900 1.00 98.81 84 LEU A CA 1
ATOM 675 C C . LEU A 1 84 ? 2.097 -5.776 -10.550 1.00 98.81 84 LEU A C 1
ATOM 677 O O . LEU A 1 84 ? 1.624 -4.711 -10.945 1.00 98.81 84 LEU A O 1
ATOM 681 N N . LEU A 1 85 ? 3.215 -5.853 -9.826 1.00 98.81 85 LEU A N 1
ATOM 682 C CA . LEU A 1 85 ? 3.957 -4.698 -9.311 1.00 98.81 85 LEU A CA 1
ATOM 683 C C . LEU A 1 85 ? 5.022 -4.159 -10.267 1.00 98.81 85 LEU A C 1
ATOM 685 O O . LEU A 1 85 ? 5.301 -2.959 -10.245 1.00 98.81 85 LEU A O 1
ATOM 689 N N . HIS A 1 86 ? 5.609 -5.030 -11.084 1.00 98.56 86 HIS A N 1
ATOM 690 C CA . HIS A 1 86 ? 6.733 -4.724 -11.957 1.00 98.56 86 HIS A CA 1
ATOM 691 C C . HIS A 1 86 ? 6.453 -3.524 -12.874 1.00 98.56 86 HIS A C 1
ATOM 693 O O . HIS A 1 86 ? 5.429 -3.462 -13.557 1.00 98.56 86 HIS A O 1
ATOM 699 N N . ILE A 1 87 ? 7.414 -2.601 -12.933 1.00 97.31 87 ILE A N 1
ATOM 700 C CA . ILE A 1 87 ? 7.417 -1.461 -13.854 1.00 97.31 87 ILE A CA 1
ATOM 701 C C . ILE A 1 87 ? 8.333 -1.783 -15.029 1.00 97.31 87 ILE A C 1
ATOM 703 O O . ILE A 1 87 ? 9.502 -2.105 -14.820 1.00 97.31 87 ILE A O 1
ATOM 707 N N . ALA A 1 88 ? 7.823 -1.669 -16.256 1.00 96.00 88 ALA A N 1
ATOM 708 C CA . ALA A 1 88 ? 8.648 -1.837 -17.448 1.00 96.00 88 ALA A CA 1
ATOM 709 C C . ALA A 1 88 ? 9.705 -0.725 -17.560 1.00 96.00 88 ALA A C 1
ATOM 711 O O . ALA A 1 88 ? 9.454 0.433 -17.228 1.00 96.00 88 ALA A O 1
ATOM 712 N N . ASP A 1 89 ? 10.884 -1.082 -18.064 1.00 95.12 89 ASP A N 1
ATOM 713 C CA . ASP A 1 89 ? 12.013 -0.175 -18.309 1.00 95.12 89 ASP A CA 1
ATOM 714 C C . ASP A 1 89 ? 11.920 0.552 -19.663 1.00 95.12 89 ASP A C 1
ATOM 716 O O . ASP A 1 89 ? 12.817 1.306 -20.044 1.00 95.12 89 ASP A O 1
ATOM 720 N N . LYS A 1 90 ? 10.826 0.328 -20.395 1.00 95.62 90 LYS A N 1
ATOM 721 C CA . LYS A 1 90 ? 10.541 0.907 -21.706 1.00 95.62 90 LYS A CA 1
ATOM 722 C C . LYS A 1 90 ? 9.139 1.516 -21.717 1.00 95.62 90 LYS A C 1
ATOM 724 O O . LYS A 1 90 ? 8.249 0.981 -21.053 1.00 95.62 90 LYS A O 1
ATOM 729 N N . PRO A 1 91 ? 8.935 2.612 -22.466 1.00 95.62 91 PRO A N 1
ATOM 730 C CA . PRO A 1 91 ? 7.617 3.213 -22.618 1.00 95.62 91 PRO A CA 1
ATOM 731 C C . PRO A 1 91 ? 6.670 2.299 -23.406 1.00 95.62 91 PRO A C 1
ATOM 733 O O . PRO A 1 91 ? 7.109 1.450 -24.187 1.00 95.62 91 PRO A O 1
ATOM 736 N N . ASP A 1 92 ? 5.368 2.520 -23.226 1.00 94.44 92 ASP A N 1
ATOM 737 C CA . ASP A 1 92 ? 4.314 1.930 -24.057 1.00 94.44 92 ASP A CA 1
ATOM 738 C C . ASP A 1 92 ? 3.861 2.966 -25.096 1.00 94.44 92 ASP A C 1
ATOM 740 O O . ASP A 1 92 ? 3.082 3.877 -24.801 1.00 94.44 92 ASP A O 1
ATOM 744 N N . GLY A 1 93 ? 4.447 2.905 -26.295 1.00 95.00 93 GLY A N 1
ATOM 745 C CA . GLY A 1 93 ? 4.331 3.979 -27.285 1.00 95.00 93 GLY A CA 1
ATOM 746 C C . GLY A 1 93 ? 4.882 5.299 -26.733 1.00 95.00 93 GLY A C 1
ATOM 747 O O . GLY A 1 93 ? 6.035 5.358 -26.311 1.00 95.00 93 GLY A O 1
ATOM 748 N N . ASP A 1 94 ? 4.044 6.339 -26.699 1.00 94.88 94 ASP A N 1
ATOM 749 C CA . ASP A 1 94 ? 4.382 7.654 -26.129 1.00 94.88 94 ASP A CA 1
ATOM 750 C C . ASP A 1 94 ? 4.078 7.763 -24.617 1.00 94.88 94 ASP A C 1
ATOM 752 O O . ASP A 1 94 ? 4.249 8.825 -24.008 1.00 94.88 94 ASP A O 1
ATOM 756 N N . ALA A 1 95 ? 3.611 6.686 -23.973 1.00 94.94 95 ALA A N 1
ATOM 757 C CA . ALA A 1 95 ? 3.319 6.680 -22.544 1.00 94.94 95 ALA A CA 1
ATOM 758 C C . ALA A 1 95 ? 4.572 6.346 -21.717 1.00 94.94 95 ALA A C 1
ATOM 760 O O . ALA A 1 95 ? 5.046 5.213 -21.694 1.00 94.94 95 ALA A O 1
ATOM 761 N N . TYR A 1 96 ? 5.067 7.336 -20.967 1.00 95.25 96 TYR A N 1
ATOM 762 C CA . TYR A 1 96 ? 6.185 7.177 -20.020 1.00 95.25 96 TYR A CA 1
ATOM 763 C C . TYR A 1 96 ? 5.725 6.957 -18.567 1.00 95.25 96 TYR A C 1
ATOM 765 O O . TYR A 1 96 ? 6.462 6.409 -17.755 1.00 95.25 96 TYR A O 1
ATOM 773 N N . ASN A 1 97 ? 4.487 7.342 -18.234 1.00 93.50 97 ASN A N 1
ATOM 774 C CA . ASN A 1 97 ? 3.890 7.188 -16.900 1.00 93.50 97 ASN A CA 1
ATOM 775 C C . ASN A 1 97 ? 2.918 5.999 -16.856 1.00 93.50 97 ASN A C 1
ATOM 777 O O . ASN A 1 97 ? 1.749 6.151 -16.499 1.00 93.50 97 ASN A O 1
ATOM 781 N N . ILE A 1 98 ? 3.392 4.822 -17.261 1.00 94.56 98 ILE A N 1
ATOM 782 C CA . ILE A 1 98 ? 2.560 3.615 -17.411 1.00 94.56 98 ILE A CA 1
ATOM 783 C C . ILE A 1 98 ? 2.132 2.998 -16.072 1.00 94.56 98 ILE A C 1
ATOM 785 O O . ILE A 1 98 ? 1.072 2.384 -15.987 1.00 94.56 98 ILE A O 1
ATOM 789 N N . GLY A 1 99 ? 2.919 3.206 -15.011 1.00 95.25 99 GLY A N 1
ATOM 790 C CA . GLY A 1 99 ? 2.664 2.594 -13.708 1.00 95.25 99 GLY A CA 1
ATOM 791 C C . GLY A 1 99 ? 2.764 1.065 -13.750 1.00 95.25 99 GLY A C 1
ATOM 792 O O . GLY A 1 99 ? 3.479 0.500 -14.573 1.00 95.25 99 GLY A O 1
ATOM 793 N N . ASN A 1 100 ? 2.068 0.415 -12.822 1.00 98.06 100 ASN A N 1
ATOM 794 C CA . ASN A 1 100 ? 1.947 -1.040 -12.706 1.00 98.06 100 ASN A CA 1
ATOM 795 C C . ASN A 1 100 ? 0.470 -1.470 -12.798 1.00 98.06 100 ASN A C 1
ATOM 797 O O . ASN A 1 100 ? -0.438 -0.644 -12.933 1.00 98.06 100 ASN A O 1
ATOM 801 N N . GLN A 1 101 ? 0.199 -2.768 -12.665 1.00 98.38 101 GLN A N 1
ATOM 802 C CA . GLN A 1 101 ? -1.150 -3.319 -12.841 1.00 98.38 101 GLN A CA 1
ATOM 803 C C . GLN A 1 101 ? -2.105 -3.035 -11.665 1.00 98.38 101 GLN A C 1
ATOM 805 O O . GLN A 1 101 ? -3.291 -3.342 -11.763 1.00 98.38 101 GLN A O 1
ATOM 810 N N . VAL A 1 102 ? -1.622 -2.415 -10.582 1.00 98.25 102 VAL A N 1
ATOM 811 C CA . VAL A 1 102 ? -2.434 -1.976 -9.427 1.00 98.25 102 VAL A CA 1
ATOM 812 C C . VAL A 1 102 ? -2.616 -0.455 -9.357 1.00 98.25 102 VAL A C 1
ATOM 814 O O . VAL A 1 102 ? -3.255 0.075 -8.449 1.00 98.25 102 VAL A O 1
ATOM 817 N N . THR A 1 103 ? -2.100 0.286 -10.341 1.00 97.75 103 THR A N 1
ATOM 818 C CA . THR A 1 103 ? -2.135 1.757 -10.352 1.00 97.75 103 THR A CA 1
ATOM 819 C C . THR A 1 103 ? -3.563 2.319 -10.322 1.00 97.75 103 THR A C 1
ATOM 821 O O . THR A 1 103 ? -3.806 3.370 -9.728 1.00 97.75 103 THR A O 1
ATOM 824 N N . ASN A 1 104 ? -4.538 1.642 -10.937 1.00 98.00 104 ASN A N 1
ATOM 825 C CA . ASN A 1 104 ? -5.934 2.091 -10.898 1.00 98.00 104 ASN A CA 1
ATOM 826 C C . ASN A 1 104 ? -6.572 1.910 -9.515 1.00 98.00 104 ASN A C 1
ATOM 828 O O . ASN A 1 104 ? -7.355 2.765 -9.099 1.00 98.00 104 ASN A O 1
ATOM 832 N N . ASP A 1 105 ? -6.194 0.866 -8.780 1.00 97.62 105 ASP A N 1
ATOM 833 C CA . ASP A 1 105 ? -6.638 0.653 -7.402 1.00 97.62 105 ASP A CA 1
ATOM 834 C C . ASP A 1 105 ? -6.052 1.732 -6.485 1.00 97.62 105 ASP A C 1
ATOM 836 O O . ASP A 1 105 ? -6.791 2.364 -5.730 1.00 97.62 105 ASP A O 1
ATOM 840 N N . VAL A 1 106 ? -4.761 2.056 -6.648 1.00 97.75 106 VAL A N 1
ATOM 841 C CA . VAL A 1 106 ? -4.113 3.184 -5.952 1.00 97.75 106 VAL A CA 1
ATOM 842 C C . VAL A 1 106 ? -4.838 4.504 -6.222 1.00 97.75 106 VAL A C 1
ATOM 844 O O . VAL A 1 106 ? -5.128 5.260 -5.289 1.00 97.75 106 VAL A O 1
ATOM 847 N N . LYS A 1 107 ? -5.177 4.794 -7.485 1.00 97.69 107 LYS A N 1
ATOM 848 C CA . LYS A 1 107 ? -5.952 5.996 -7.845 1.00 97.69 107 LYS A CA 1
ATOM 849 C C . LYS A 1 107 ? -7.299 6.025 -7.125 1.00 97.69 107 LYS A C 1
ATOM 851 O O . LYS A 1 107 ? -7.713 7.093 -6.668 1.00 97.69 107 LYS A O 1
ATOM 856 N N . PHE A 1 108 ? -7.967 4.880 -7.015 1.00 97.69 108 PHE A N 1
ATOM 857 C CA . PHE A 1 108 ? -9.253 4.775 -6.339 1.00 97.69 108 PHE A CA 1
ATOM 858 C C . PHE A 1 108 ? -9.136 5.038 -4.833 1.00 97.69 108 PHE A C 1
ATOM 860 O O . PHE A 1 108 ? -9.806 5.947 -4.341 1.00 97.69 108 PHE A O 1
ATOM 867 N N . ILE A 1 109 ? -8.249 4.340 -4.114 1.00 96.56 109 ILE A N 1
ATOM 868 C CA . ILE A 1 109 ? -8.073 4.553 -2.663 1.00 96.56 109 ILE A CA 1
ATOM 869 C C . ILE A 1 109 ? -7.611 5.982 -2.355 1.00 96.56 109 ILE A C 1
ATOM 871 O O . ILE A 1 109 ? -8.094 6.606 -1.414 1.00 96.56 109 ILE A O 1
ATOM 875 N N . THR A 1 110 ? -6.765 6.558 -3.215 1.00 97.62 110 THR A N 1
ATOM 876 C CA . THR A 1 110 ? -6.310 7.947 -3.088 1.00 97.62 110 THR A CA 1
ATOM 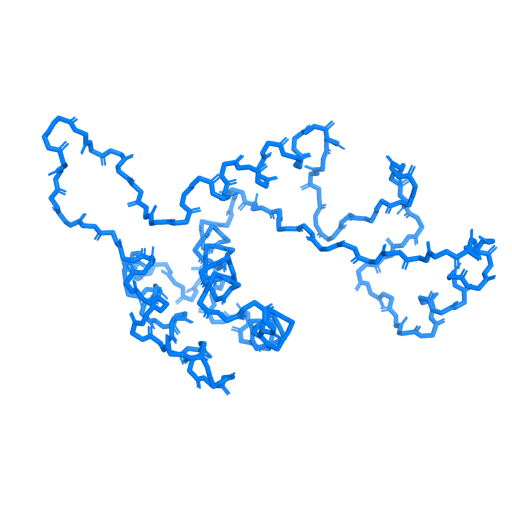877 C C . THR A 1 110 ? -7.475 8.920 -3.255 1.00 97.62 110 THR A C 1
ATOM 879 O O . THR A 1 110 ? -7.587 9.898 -2.515 1.00 97.62 110 THR A O 1
ATOM 882 N N . LYS A 1 111 ? -8.368 8.672 -4.221 1.00 98.06 111 LYS A N 1
ATOM 883 C CA . LYS A 1 111 ? -9.578 9.479 -4.416 1.00 98.06 111 LYS A CA 1
ATOM 884 C C . LYS A 1 111 ? -10.525 9.359 -3.219 1.00 98.06 111 LYS A C 1
ATOM 886 O O . LYS A 1 111 ? -11.023 10.385 -2.763 1.00 98.06 111 LYS A O 1
ATOM 891 N N . ALA A 1 112 ? -10.735 8.149 -2.704 1.00 95.88 112 ALA A N 1
ATOM 892 C CA . ALA A 1 112 ? -11.589 7.900 -1.544 1.00 95.88 112 ALA A CA 1
ATOM 893 C C . ALA A 1 112 ? -11.068 8.621 -0.288 1.00 95.88 112 ALA A C 1
ATOM 895 O O . ALA A 1 112 ? -11.822 9.342 0.360 1.00 95.88 112 ALA A O 1
ATOM 896 N N . ALA A 1 113 ? -9.767 8.524 -0.005 1.00 95.75 113 ALA A N 1
ATOM 897 C CA . ALA A 1 113 ? -9.131 9.232 1.105 1.00 95.75 113 ALA A CA 1
ATOM 898 C C . ALA A 1 113 ? -9.283 10.759 1.003 1.00 95.75 113 ALA A C 1
ATOM 900 O O . ALA A 1 113 ? -9.617 11.427 1.982 1.00 95.75 113 ALA A O 1
ATOM 901 N N . ARG A 1 114 ? -9.085 11.314 -0.200 1.00 97.00 114 ARG A N 1
ATOM 902 C CA . ARG A 1 114 ? -9.268 12.751 -0.465 1.00 97.00 114 ARG A CA 1
ATOM 903 C C . ARG A 1 114 ? -10.708 13.202 -0.250 1.00 97.00 114 ARG A C 1
ATOM 905 O O . ARG A 1 114 ? -10.921 14.314 0.216 1.00 97.00 114 ARG A O 1
ATOM 912 N N . GLN A 1 115 ? -11.686 12.359 -0.572 1.00 96.62 115 GLN A N 1
ATOM 913 C CA . GLN A 1 115 ? -13.104 12.686 -0.416 1.00 96.62 115 GLN A CA 1
ATOM 914 C C . GLN A 1 115 ? -13.512 12.888 1.050 1.00 96.62 115 GLN A C 1
ATOM 916 O O . GLN A 1 115 ? -14.435 13.652 1.318 1.00 96.62 115 GLN A O 1
ATOM 921 N N . VAL A 1 116 ? -12.812 12.245 1.986 1.00 94.88 116 VAL A N 1
ATOM 922 C CA . VAL A 1 116 ? -13.038 12.384 3.434 1.00 94.88 116 VAL A CA 1
ATOM 923 C C . VAL A 1 116 ? -11.976 13.245 4.126 1.00 94.88 116 VAL A C 1
ATOM 925 O O . VAL A 1 116 ? -11.910 13.273 5.352 1.00 94.88 116 VAL A O 1
ATOM 928 N N . SER A 1 117 ? -11.134 13.944 3.356 1.00 95.69 117 SER A N 1
ATOM 929 C CA . SER A 1 117 ? -10.048 14.794 3.866 1.00 95.69 117 SER A CA 1
ATOM 930 C C . SER A 1 117 ? -9.098 14.078 4.839 1.00 95.69 117 SER A C 1
ATOM 932 O O . SER A 1 117 ? -8.554 14.701 5.751 1.00 95.69 117 SER A O 1
ATOM 934 N N . ALA A 1 118 ? -8.882 12.771 4.656 1.00 95.81 118 ALA A N 1
ATOM 935 C CA . ALA A 1 118 ? -7.933 12.025 5.475 1.00 95.81 118 ALA A CA 1
ATOM 936 C C . ALA A 1 118 ? -6.507 12.538 5.212 1.00 95.81 118 ALA A C 1
ATOM 938 O O . ALA A 1 118 ? -6.074 12.627 4.061 1.00 95.81 118 ALA A O 1
ATOM 939 N N . HIS A 1 119 ? -5.787 12.881 6.283 1.00 93.88 119 HIS A N 1
ATOM 940 C CA . HIS A 1 119 ? -4.452 13.477 6.195 1.00 93.88 119 HIS A CA 1
ATOM 941 C C . HIS A 1 119 ? -3.426 12.753 7.068 1.00 93.88 119 HIS A C 1
ATOM 943 O O . HIS A 1 119 ? -2.403 12.301 6.563 1.00 93.88 119 HIS A O 1
ATOM 949 N N . VAL A 1 120 ? -3.698 12.610 8.367 1.00 92.75 120 VAL A N 1
ATOM 950 C CA . VAL A 1 120 ? -2.793 11.943 9.314 1.00 92.75 120 VAL A CA 1
ATOM 951 C C . VAL A 1 120 ? -3.143 10.458 9.408 1.00 92.75 120 VAL A C 1
ATOM 953 O O . VAL A 1 120 ? -4.308 10.075 9.335 1.00 92.75 120 VAL A O 1
ATOM 956 N N . THR A 1 121 ? -2.137 9.604 9.564 1.00 92.56 121 THR A N 1
ATOM 957 C CA . THR A 1 121 ? -2.320 8.161 9.767 1.00 92.56 121 THR A CA 1
ATOM 958 C C . THR A 1 121 ? -1.846 7.736 11.157 1.00 92.56 121 THR A C 1
ATOM 960 O O . THR A 1 121 ? -0.746 8.135 11.542 1.00 92.56 121 THR A O 1
ATOM 963 N N . PRO A 1 122 ? -2.599 6.876 11.868 1.00 92.75 122 PRO A N 1
ATOM 964 C CA . PRO A 1 122 ? -3.961 6.442 11.542 1.00 92.75 122 PRO A CA 1
ATOM 965 C C . PRO A 1 122 ? -4.998 7.561 11.775 1.00 92.75 122 PRO A C 1
ATOM 967 O O . PRO A 1 122 ? -4.819 8.401 12.649 1.00 92.75 122 PRO A O 1
ATOM 970 N N . THR A 1 123 ? -6.092 7.540 11.007 1.00 95.38 123 THR A N 1
ATOM 971 C CA . THR A 1 123 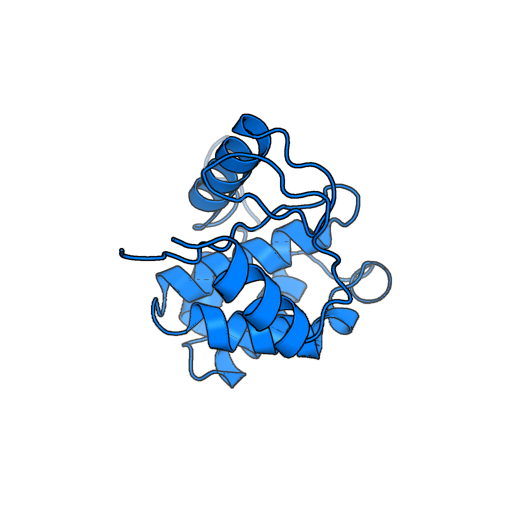? -7.339 8.284 11.276 1.00 95.38 123 THR A CA 1
ATOM 972 C C . THR A 1 123 ? -8.481 7.275 11.260 1.00 95.38 123 THR A C 1
ATOM 974 O O . THR A 1 123 ? -8.560 6.466 10.334 1.00 95.38 123 THR A O 1
ATOM 977 N N . VAL A 1 124 ? -9.363 7.316 12.259 1.00 95.69 124 VAL A N 1
ATOM 978 C CA . VAL A 1 124 ? -10.535 6.436 12.335 1.00 95.69 124 VAL A CA 1
ATOM 979 C C . VAL A 1 124 ? -11.789 7.221 11.983 1.00 95.69 124 VAL A C 1
ATOM 981 O O . VAL A 1 124 ? -11.959 8.362 12.405 1.00 95.69 124 VAL A O 1
ATOM 984 N N . PHE A 1 125 ? -12.669 6.598 11.203 1.00 95.25 125 PHE A N 1
ATOM 985 C CA . PHE A 1 125 ? -13.989 7.123 10.887 1.00 95.25 125 PHE A CA 1
ATOM 986 C C . PHE A 1 125 ? -15.044 6.173 11.445 1.00 95.25 125 PHE A C 1
ATOM 988 O O . PHE A 1 125 ? -15.009 4.975 11.158 1.00 95.25 125 PHE A O 1
ATOM 995 N N . PHE A 1 126 ? -16.005 6.709 12.190 1.00 94.88 126 PHE A N 1
ATOM 996 C CA . PHE A 1 126 ? -17.174 5.984 12.671 1.00 94.88 126 PHE A CA 1
ATOM 997 C C . PHE A 1 126 ? -18.438 6.562 12.038 1.00 94.88 126 PHE A C 1
ATOM 999 O O . PHE A 1 126 ? -18.669 7.768 12.087 1.00 94.88 126 PHE A O 1
ATOM 1006 N N . ASN A 1 127 ? -19.235 5.713 11.378 1.00 93.06 127 ASN A N 1
ATOM 1007 C CA . ASN A 1 127 ? -20.424 6.123 10.614 1.00 93.06 127 ASN A CA 1
ATOM 1008 C C . ASN A 1 127 ? -20.173 7.311 9.657 1.00 93.06 127 ASN A C 1
ATOM 1010 O O . ASN A 1 127 ? -21.033 8.163 9.453 1.00 93.06 127 ASN A O 1
ATOM 1014 N N . GLY A 1 128 ? -18.974 7.361 9.063 1.00 92.31 128 GLY A N 1
ATOM 1015 C CA . GLY A 1 128 ? -18.562 8.402 8.116 1.00 92.31 128 GLY A CA 1
ATOM 1016 C C . GLY A 1 12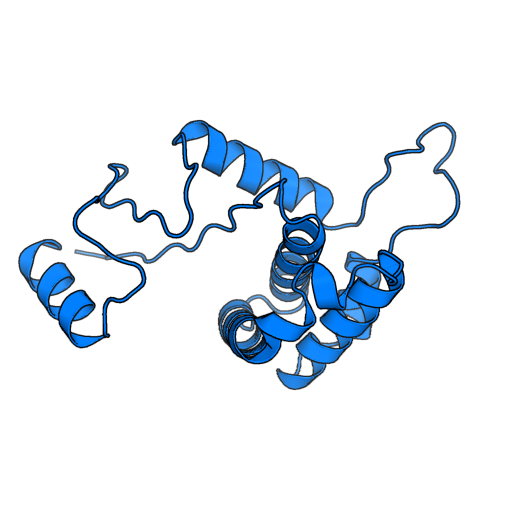8 ? -18.029 9.694 8.746 1.00 92.31 128 GLY A C 1
ATOM 1017 O O . GLY A 1 128 ? -17.642 10.596 8.007 1.00 92.31 128 GLY A O 1
ATOM 1018 N N . VAL A 1 129 ? -17.962 9.791 10.076 1.00 94.25 129 VAL A N 1
ATOM 1019 C CA . VAL A 1 129 ? -17.444 10.959 10.806 1.00 94.25 129 VAL A CA 1
ATOM 1020 C C . VAL A 1 129 ? -16.104 10.614 11.454 1.00 94.25 129 VAL A C 1
ATOM 1022 O O . VAL A 1 129 ? -15.935 9.513 11.968 1.00 94.25 129 VAL A O 1
ATOM 1025 N N . VAL A 1 130 ? -15.137 11.537 11.417 1.00 95.88 130 VAL A N 1
ATOM 1026 C CA . VAL A 1 130 ? -13.827 11.352 12.068 1.00 95.88 130 VAL A CA 1
ATOM 1027 C C . VAL A 1 130 ? -14.011 11.175 13.577 1.00 95.88 130 VAL A C 1
ATOM 1029 O O . VAL A 1 130 ? -14.613 12.030 14.228 1.00 95.88 130 VAL A O 1
ATOM 1032 N N . GLU A 1 131 ? -13.441 10.106 14.128 1.00 95.44 131 GLU A N 1
ATOM 1033 C CA . GLU A 1 131 ? -13.421 9.814 15.560 1.00 95.44 131 GLU A CA 1
ATOM 1034 C C . GLU A 1 131 ? -12.043 10.155 16.142 1.00 95.44 131 GLU A C 1
ATOM 1036 O O . GLU A 1 131 ? -11.081 9.398 16.014 1.00 95.44 131 GLU A O 1
ATOM 1041 N N . ASN A 1 132 ? -11.942 11.330 16.765 1.00 93.75 132 ASN A N 1
ATOM 1042 C CA . ASN A 1 132 ? -10.672 11.870 17.257 1.00 93.75 132 ASN A CA 1
ATOM 1043 C C . ASN A 1 132 ? -10.243 11.305 18.621 1.00 93.75 132 ASN A C 1
ATOM 1045 O O . ASN A 1 132 ? -9.117 11.562 19.044 1.00 93.75 132 ASN A O 1
ATOM 1049 N N . SER A 1 133 ? -11.112 10.577 19.334 1.00 92.19 133 SER A N 1
ATOM 1050 C CA . SER A 1 133 ? -10.742 9.968 20.621 1.00 92.19 133 SER A CA 1
ATOM 1051 C C . SER A 1 133 ? -9.830 8.748 20.463 1.00 92.19 133 SER A C 1
ATOM 1053 O O . SER A 1 133 ? -9.081 8.417 21.386 1.00 92.19 133 SER A O 1
ATOM 1055 N N . ILE A 1 134 ? -9.857 8.100 19.294 1.00 92.56 134 ILE A N 1
ATOM 1056 C CA . ILE A 1 134 ? -9.087 6.886 19.033 1.00 92.56 134 ILE A CA 1
ATOM 1057 C C . ILE A 1 134 ? -7.635 7.235 18.708 1.00 92.56 134 ILE A C 1
ATOM 1059 O O . ILE A 1 134 ? -7.342 8.026 17.812 1.00 92.56 134 ILE A O 1
ATOM 1063 N N . SER A 1 135 ? -6.708 6.594 19.423 1.00 89.44 135 SER A N 1
ATOM 1064 C CA . SER A 1 135 ? -5.268 6.777 19.245 1.00 89.44 135 SER A CA 1
ATOM 1065 C C . SER A 1 135 ? -4.606 5.527 18.672 1.00 89.44 135 SER A C 1
ATOM 1067 O O . SER A 1 135 ? -4.986 4.400 18.979 1.00 89.44 135 SER A O 1
ATOM 1069 N N . SER A 1 136 ? -3.540 5.733 17.892 1.00 89.88 136 SER A N 1
ATOM 1070 C CA . SER A 1 136 ? -2.675 4.662 17.370 1.00 89.88 136 SER A CA 1
ATOM 1071 C C . SER A 1 136 ? -2.083 3.754 18.453 1.00 89.88 136 SER A C 1
ATOM 1073 O O . SER A 1 136 ? -1.733 2.614 18.166 1.00 89.88 136 SER A O 1
ATOM 1075 N N . GLY A 1 137 ? -1.978 4.247 19.691 1.00 92.62 137 GLY A N 1
ATOM 1076 C CA . GLY A 1 137 ? -1.469 3.488 20.832 1.00 92.62 137 GLY A CA 1
ATOM 1077 C C . GLY A 1 137 ? -2.515 2.637 21.554 1.00 92.62 137 GLY A C 1
ATOM 1078 O O . GLY A 1 137 ? -2.181 2.040 22.574 1.00 92.62 137 GLY A O 1
ATOM 1079 N N . TRP A 1 138 ? -3.769 2.613 21.094 1.00 94.31 138 TRP A N 1
ATOM 1080 C CA . TRP A 1 138 ? -4.822 1.850 21.761 1.00 94.31 138 TRP A CA 1
ATOM 1081 C C . TRP A 1 138 ? -4.551 0.347 21.745 1.00 94.31 138 TRP A C 1
ATOM 1083 O O . TRP A 1 138 ? -4.315 -0.252 20.694 1.00 94.31 138 TRP A O 1
ATOM 1093 N N . ALA A 1 139 ? -4.663 -0.269 22.919 1.00 95.06 139 ALA A N 1
ATOM 1094 C CA . ALA A 1 139 ? -4.680 -1.717 23.068 1.00 95.06 139 ALA A CA 1
ATOM 1095 C C . ALA A 1 139 ? -6.061 -2.301 22.723 1.00 95.06 139 ALA A C 1
ATOM 1097 O O . ALA A 1 139 ? -7.068 -1.592 22.690 1.00 95.06 139 ALA A O 1
ATOM 1098 N N . LEU A 1 140 ? -6.120 -3.621 22.515 1.00 94.06 140 LEU A N 1
ATOM 1099 C CA . LEU A 1 140 ? -7.345 -4.335 22.135 1.00 94.06 140 LEU A CA 1
ATOM 1100 C C . LEU A 1 140 ? -8.528 -4.068 23.081 1.00 94.06 140 LEU A C 1
ATOM 1102 O O . LEU A 1 140 ? -9.656 -3.933 22.618 1.00 94.06 140 LEU A O 1
ATOM 1106 N N . ASP A 1 141 ? -8.287 -3.984 24.388 1.00 96.88 141 ASP A N 1
ATOM 1107 C CA . ASP A 1 141 ? -9.373 -3.796 25.355 1.00 96.88 141 ASP A CA 1
ATOM 1108 C C . ASP A 1 141 ? -9.991 -2.394 25.274 1.00 96.88 141 ASP A C 1
ATOM 1110 O O . ASP A 1 141 ? -11.203 -2.266 25.406 1.00 96.88 141 ASP A O 1
ATOM 1114 N N . GLN A 1 142 ? -9.204 -1.366 24.932 1.00 96.19 142 GLN A N 1
ATOM 1115 C CA . GLN A 1 142 ? -9.725 -0.014 24.688 1.00 96.19 142 GLN A CA 1
ATOM 1116 C C . GLN A 1 142 ? -10.615 0.021 23.441 1.00 96.19 142 GLN A C 1
ATOM 1118 O O . GLN A 1 142 ? -11.658 0.669 23.433 1.00 96.19 142 GLN A O 1
ATOM 1123 N N . TRP A 1 143 ? -10.235 -0.724 22.395 1.00 95.12 143 TRP A N 1
ATOM 1124 C CA . TRP A 1 143 ? -11.072 -0.889 21.208 1.00 95.12 143 TRP A CA 1
ATOM 1125 C C . TRP A 1 143 ? -12.393 -1.588 21.528 1.00 95.12 143 TRP A C 1
ATOM 1127 O O . TRP A 1 143 ? -13.437 -1.126 21.077 1.00 95.12 143 TRP A O 1
ATOM 1137 N N . LYS A 1 144 ? -12.361 -2.677 22.308 1.00 94.56 144 LYS A N 1
ATOM 1138 C CA . LYS A 1 144 ? -13.574 -3.399 22.723 1.00 94.56 144 LYS A CA 1
ATOM 1139 C C . LYS A 1 144 ? -14.502 -2.511 23.540 1.00 94.56 144 LYS A C 1
ATOM 1141 O O . LYS A 1 144 ? -15.667 -2.392 23.192 1.00 94.56 144 LYS A O 1
ATOM 1146 N N . GLU A 1 145 ? -13.968 -1.840 24.559 1.00 95.69 145 GLU A N 1
ATOM 1147 C CA . GLU A 1 145 ? -14.740 -0.926 25.402 1.00 95.69 145 GLU A CA 1
ATOM 1148 C C . GLU A 1 145 ? -15.393 0.184 24.572 1.00 95.69 145 GLU A C 1
ATOM 1150 O O . GLU A 1 145 ? -16.573 0.490 24.742 1.00 95.69 145 GLU A O 1
ATOM 1155 N N . TRP A 1 146 ? -14.651 0.777 23.636 1.00 95.44 146 TRP A N 1
ATOM 1156 C CA . TRP A 1 146 ? -15.211 1.800 22.764 1.00 95.44 146 TRP A CA 1
ATOM 1157 C C . TRP A 1 146 ? -16.304 1.235 21.847 1.00 95.44 146 TRP A C 1
ATOM 1159 O O . TRP A 1 146 ? -17.350 1.865 21.705 1.00 95.44 146 TRP A O 1
ATOM 1169 N N . ILE A 1 147 ? -16.112 0.049 21.260 1.00 93.69 147 ILE A N 1
ATOM 1170 C CA . ILE A 1 147 ? -17.121 -0.597 20.405 1.00 93.69 147 ILE A CA 1
ATOM 1171 C C . ILE A 1 147 ? -18.395 -0.893 21.202 1.00 93.69 147 ILE A C 1
ATOM 1173 O O . ILE A 1 147 ? -19.473 -0.500 20.759 1.00 93.69 147 ILE A O 1
ATOM 1177 N N . ASP A 1 148 ? -18.276 -1.507 22.380 1.00 93.44 148 ASP A N 1
ATOM 1178 C CA . ASP A 1 148 ? -19.415 -1.883 23.228 1.00 93.44 148 ASP A CA 1
ATOM 1179 C C . ASP A 1 148 ? -20.255 -0.664 23.648 1.00 93.44 148 ASP A C 1
ATOM 1181 O O . ASP A 1 148 ? -21.474 -0.758 23.788 1.00 93.44 148 ASP A O 1
ATOM 1185 N N . ASN A 1 149 ? -19.612 0.496 23.812 1.00 93.50 149 ASN A N 1
ATOM 1186 C CA . ASN A 1 149 ? -20.273 1.734 24.219 1.00 93.50 149 ASN A CA 1
ATOM 1187 C C . ASN A 1 149 ? -20.870 2.548 23.055 1.00 93.50 149 ASN A C 1
ATOM 1189 O O . ASN A 1 149 ? -21.760 3.365 23.294 1.00 93.50 149 ASN A O 1
ATOM 1193 N N . ASN A 1 150 ? -20.382 2.380 21.819 1.00 92.62 150 ASN A N 1
ATOM 1194 C CA . ASN A 1 150 ? -20.725 3.271 20.697 1.00 92.62 150 ASN A CA 1
ATOM 1195 C C . ASN A 1 150 ? -21.438 2.572 19.531 1.00 92.62 150 ASN A C 1
ATOM 1197 O O . ASN A 1 150 ? -22.149 3.228 18.766 1.00 92.62 150 ASN A O 1
ATOM 1201 N N . VAL A 1 151 ? -21.267 1.258 19.375 1.00 89.50 151 VAL A N 1
ATOM 1202 C CA . VAL A 1 151 ? -21.907 0.472 18.316 1.00 89.50 151 VAL A CA 1
ATOM 1203 C C . VAL A 1 151 ? -23.198 -0.134 18.865 1.00 89.50 151 VAL A C 1
ATOM 1205 O O . VAL A 1 151 ? -23.196 -1.214 19.447 1.00 89.50 151 VAL A O 1
ATOM 1208 N N . ILE A 1 152 ? -24.300 0.597 18.688 1.00 75.38 152 ILE A N 1
ATOM 1209 C CA . ILE A 1 152 ? -25.669 0.147 19.004 1.00 75.38 152 ILE A CA 1
ATOM 1210 C C . ILE A 1 152 ? -26.150 -0.807 17.912 1.00 75.38 152 ILE A C 1
ATOM 1212 O O . ILE A 1 152 ? -25.804 -0.534 16.741 1.00 75.38 152 ILE A O 1
#

Seco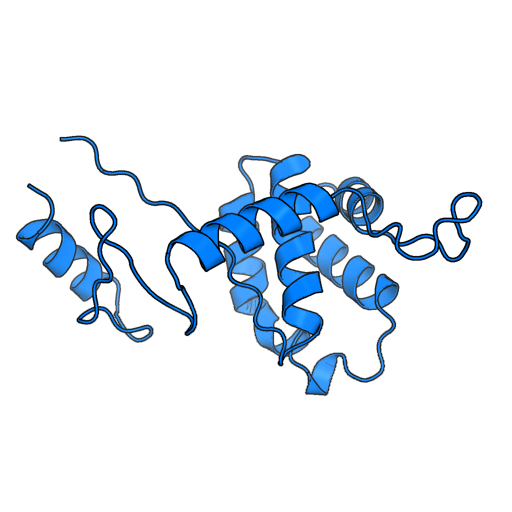ndary structure (DSSP, 8-state):
------------TTSHHHHHHHHHHHHHHHH-GGGHHHHHHHHHHHGGGGSHHHHTT--HHHHHHHHHHHHHTTT--HHHHHHHHPPPSS-BTTBS----TTHHHHHHHHHHHHHTT--SSS--EETTEE-TT--TT--HHHHHHHHHHH--

Radius of gyration: 17.19 Å; chains: 1; bounding box: 47×33×53 Å

Organism: Arthrobotrys oligospora (strain ATCC 24927 / CBS 115.81 / DSM 1491) (NCBI:txid756982)

Sequence (152 aa):
MSMSLTYFSLIQPWHPSSTLVHESALAVEKVAPGKFWEYSNALFNAQKEYFDVNVVNETRNQTYQRLAELAGTVEVDKDSVYKLLHIADKPDGDAYNIGNQVTNDVKFITKAARQVSAHVTPTVFFNGVVENSISSGWALDQWKEWIDNNVI